Protein AF-A0A0G4NPV0-F1 (afdb_monomer_lite)

Radius of gyration: 24.2 Å; chains: 1; bounding box: 54×35×55 Å

Secondary structure (DSSP, 8-state):
-HHHHHHHHHHHHHHHHHHTT--GGGGGPPPPPPPPPEEEEEEEEEE-GGGGGS-HHHHHHHHHHHHHHHHHHHH-SEEEEEEEE---HHHHHHHHTTSTT-

Structure (mmCIF, N/CA/C/O backbone):
data_AF-A0A0G4NPV0-F1
#
_entry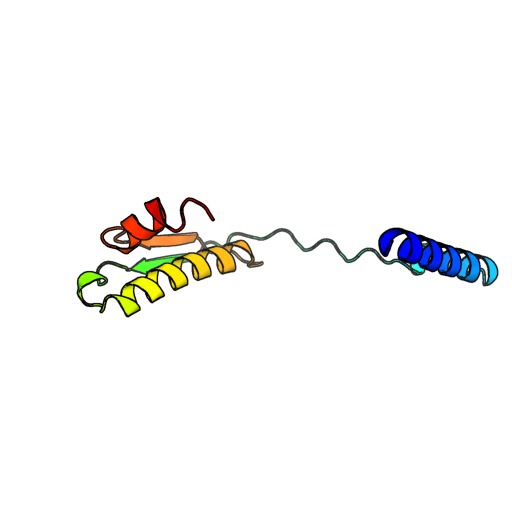.id   AF-A0A0G4NPV0-F1
#
loop_
_atom_site.group_PDB
_atom_site.id
_atom_site.type_symbol
_atom_site.label_atom_id
_atom_site.label_alt_id
_atom_site.label_comp_id
_atom_site.label_asym_id
_atom_site.label_entity_id
_atom_site.label_seq_id
_atom_site.pdbx_PDB_ins_code
_atom_site.Cartn_x
_atom_site.Cartn_y
_atom_site.Cartn_z
_atom_site.occupancy
_atom_site.B_iso_or_equiv
_atom_site.auth_seq_id
_atom_site.auth_comp_id
_atom_site.auth_asym_id
_atom_site.auth_atom_id
_atom_site.pdbx_PDB_model_num
ATOM 1 N N . ASP A 1 1 ? 28.296 22.957 -10.451 1.00 74.94 1 ASP A N 1
ATOM 2 C CA . ASP A 1 1 ? 27.093 22.141 -10.727 1.00 74.94 1 ASP A CA 1
ATOM 3 C C . ASP A 1 1 ? 27.386 20.688 -11.066 1.00 74.94 1 ASP A C 1
ATOM 5 O O . ASP A 1 1 ? 28.130 20.400 -11.995 1.00 74.94 1 ASP A O 1
ATOM 9 N N . ARG A 1 2 ? 26.750 19.743 -10.360 1.00 80.38 2 ARG A N 1
ATOM 10 C CA . ARG A 1 2 ? 26.884 18.290 -10.613 1.00 80.38 2 ARG A CA 1
ATOM 11 C C . ARG A 1 2 ? 26.410 17.879 -12.014 1.00 80.38 2 ARG A C 1
ATOM 13 O O . ARG A 1 2 ? 26.916 16.909 -12.572 1.00 80.38 2 ARG A O 1
ATOM 20 N N . ALA A 1 3 ? 25.430 18.597 -12.558 1.00 83.19 3 ALA A N 1
ATOM 21 C CA . ALA A 1 3 ? 24.852 18.325 -13.870 1.00 83.19 3 ALA A CA 1
ATOM 22 C C . ALA A 1 3 ? 25.801 18.678 -15.026 1.00 83.19 3 ALA A C 1
ATOM 24 O O . ALA A 1 3 ? 25.816 17.964 -16.024 1.00 83.19 3 ALA A O 1
ATOM 25 N N . VAL A 1 4 ? 26.598 19.740 -14.876 1.00 85.81 4 VAL A N 1
ATOM 26 C CA . VAL A 1 4 ? 27.571 20.186 -15.886 1.00 85.81 4 VAL A CA 1
ATOM 27 C C . VAL A 1 4 ? 28.704 19.166 -16.004 1.00 85.81 4 VAL A C 1
ATOM 29 O O . VAL A 1 4 ? 28.893 18.600 -17.075 1.00 85.81 4 VAL A O 1
ATOM 32 N N . ARG A 1 5 ? 29.309 18.786 -14.872 1.00 84.69 5 ARG A N 1
ATOM 33 C CA . ARG A 1 5 ? 30.369 17.765 -14.811 1.00 84.69 5 ARG A CA 1
ATOM 34 C C . ARG A 1 5 ? 29.948 16.425 -15.430 1.00 84.69 5 ARG A C 1
ATOM 36 O O . ARG A 1 5 ? 30.653 15.865 -16.254 1.00 84.69 5 ARG A O 1
ATOM 43 N N . LYS A 1 6 ? 28.725 15.956 -15.142 1.00 84.25 6 LYS A N 1
ATOM 44 C CA . LYS A 1 6 ? 28.178 14.731 -15.761 1.00 84.25 6 LYS A CA 1
ATOM 45 C C . LYS A 1 6 ? 28.042 14.809 -17.288 1.00 84.25 6 LYS A C 1
ATOM 47 O O . LYS A 1 6 ? 28.060 13.770 -17.944 1.00 84.25 6 LYS A O 1
ATOM 52 N N . ARG A 1 7 ? 27.808 15.997 -17.855 1.00 84.69 7 ARG A N 1
ATOM 53 C CA . ARG A 1 7 ? 27.712 16.182 -19.313 1.00 84.69 7 ARG A CA 1
ATOM 54 C C . ARG A 1 7 ? 29.095 16.171 -19.951 1.00 84.69 7 ARG A C 1
ATOM 56 O O . ARG A 1 7 ? 29.247 15.539 -20.991 1.00 84.69 7 ARG A O 1
ATOM 63 N N . GLU A 1 8 ? 30.066 16.809 -19.308 1.00 88.31 8 GLU A N 1
ATOM 64 C CA . GLU A 1 8 ? 31.469 16.841 -19.738 1.00 88.31 8 GLU A CA 1
ATOM 65 C C . GLU A 1 8 ? 32.071 15.429 -19.746 1.00 88.31 8 GLU A C 1
ATOM 67 O O . GLU A 1 8 ? 32.565 14.985 -20.781 1.00 88.31 8 GLU A O 1
ATOM 72 N N . ASP A 1 9 ? 31.894 14.663 -18.663 1.00 85.69 9 ASP A N 1
ATOM 73 C CA . ASP A 1 9 ? 32.347 13.266 -18.569 1.00 85.69 9 ASP A CA 1
ATOM 74 C C . ASP A 1 9 ? 31.738 12.396 -19.684 1.00 85.69 9 ASP A C 1
ATOM 76 O O . ASP A 1 9 ? 32.407 11.581 -20.322 1.00 85.69 9 ASP A O 1
ATOM 80 N N . LYS A 1 10 ? 30.442 12.596 -19.966 1.00 83.94 10 LYS A N 1
ATOM 81 C CA . LYS A 1 10 ? 29.735 11.873 -21.029 1.00 83.94 10 LYS A CA 1
ATOM 82 C C . LYS A 1 10 ? 30.268 12.235 -22.417 1.00 83.94 10 LYS A C 1
ATOM 84 O O . LYS A 1 10 ? 30.362 11.361 -23.276 1.00 83.94 10 LYS A O 1
ATOM 89 N N . GLN A 1 11 ? 30.593 13.505 -22.650 1.00 85.62 11 GLN A N 1
ATOM 90 C CA . GLN A 1 11 ? 31.172 13.965 -23.913 1.00 85.62 11 GLN A CA 1
ATOM 91 C C . GLN A 1 11 ? 32.587 13.419 -24.119 1.00 85.62 11 GLN A C 1
ATOM 93 O O . GLN A 1 11 ? 32.891 12.983 -25.229 1.00 85.62 11 GLN A O 1
ATOM 98 N N . ALA A 1 12 ? 33.406 13.364 -23.065 1.00 87.50 12 ALA A N 1
ATOM 99 C CA . ALA A 1 12 ? 34.741 12.773 -23.113 1.00 87.50 12 ALA A CA 1
ATOM 100 C C . ALA A 1 12 ? 34.692 11.285 -23.507 1.00 87.50 12 ALA A C 1
ATOM 102 O O . ALA A 1 12 ? 35.381 10.872 -24.437 1.00 87.50 12 ALA A O 1
ATOM 103 N N . LEU A 1 13 ? 33.791 10.508 -22.893 1.00 85.38 13 LEU A N 1
ATOM 104 C CA . LEU A 1 13 ? 33.572 9.095 -23.232 1.00 85.38 13 LEU A CA 1
ATOM 105 C C . LEU A 1 13 ? 33.128 8.897 -24.691 1.00 85.38 13 LEU A C 1
ATOM 107 O O . LEU A 1 13 ? 33.600 7.989 -25.373 1.00 85.38 13 LEU A O 1
ATOM 111 N N . ILE A 1 14 ? 32.237 9.759 -25.196 1.00 86.00 14 ILE A N 1
ATOM 112 C CA . ILE A 1 14 ? 31.793 9.718 -26.600 1.00 86.00 14 ILE A CA 1
ATOM 113 C C . ILE A 1 14 ? 32.955 10.031 -27.550 1.00 86.00 14 ILE A C 1
ATOM 115 O O . ILE A 1 14 ? 33.072 9.392 -28.596 1.00 86.00 14 ILE A O 1
ATOM 119 N N . ALA A 1 15 ? 33.796 11.012 -27.215 1.00 85.44 15 ALA A N 1
ATOM 120 C CA . ALA A 1 15 ? 34.951 11.388 -28.025 1.00 85.44 15 ALA A CA 1
ATOM 121 C C . ALA A 1 15 ? 36.001 10.265 -28.072 1.00 85.44 15 ALA A C 1
ATOM 123 O O . ALA A 1 15 ? 36.500 9.942 -29.149 1.00 85.44 15 ALA A O 1
ATOM 124 N N . GLU A 1 16 ? 36.269 9.619 -26.936 1.00 86.06 16 GLU A N 1
ATOM 125 C CA . GLU A 1 16 ? 37.178 8.474 -26.844 1.00 86.06 16 GLU A CA 1
ATOM 126 C C . GLU A 1 16 ? 36.672 7.268 -27.651 1.00 86.06 16 GLU A C 1
ATOM 128 O O . GLU A 1 16 ? 37.438 6.652 -28.393 1.00 86.06 16 GLU A O 1
ATOM 133 N N . ALA A 1 17 ? 35.374 6.954 -27.575 1.00 84.00 17 ALA A N 1
ATOM 134 C CA . ALA A 1 17 ? 34.782 5.872 -28.362 1.00 84.00 17 ALA A CA 1
ATOM 135 C C . ALA A 1 17 ? 34.858 6.138 -29.871 1.00 84.00 17 ALA A C 1
ATOM 137 O O . ALA A 1 17 ? 35.242 5.246 -30.628 1.00 84.00 17 ALA A O 1
ATOM 138 N N . LYS A 1 18 ? 34.590 7.382 -30.302 1.00 83.75 18 LYS A N 1
ATOM 139 C CA . LYS A 1 18 ? 34.764 7.795 -31.703 1.00 83.75 18 LYS A CA 1
ATOM 140 C C . LYS A 1 18 ? 36.215 7.650 -32.162 1.00 83.75 18 LYS A C 1
ATOM 142 O O . LYS A 1 18 ? 36.443 7.158 -33.262 1.00 83.75 18 LYS A O 1
ATOM 147 N N . ALA A 1 19 ? 37.184 8.034 -31.327 1.00 86.31 19 ALA A N 1
ATOM 148 C CA . ALA A 1 19 ? 38.609 7.900 -31.639 1.00 86.31 19 ALA A CA 1
ATOM 149 C C . ALA A 1 19 ? 39.054 6.431 -31.772 1.00 86.31 19 ALA A C 1
ATOM 151 O O . ALA A 1 19 ? 39.905 6.121 -32.600 1.00 86.31 19 ALA A O 1
ATOM 152 N N . LYS A 1 20 ? 38.445 5.518 -31.004 1.00 87.44 20 LYS A N 1
ATOM 153 C CA . LYS A 1 20 ? 38.683 4.066 -31.086 1.00 87.44 20 LYS A CA 1
ATOM 154 C C . LYS A 1 20 ? 37.875 3.365 -32.190 1.00 87.44 20 LYS A C 1
ATOM 156 O O . LYS A 1 20 ? 37.951 2.145 -32.300 1.00 87.44 20 LYS A O 1
ATOM 161 N N . GLY A 1 21 ? 37.089 4.100 -32.984 1.00 82.00 21 GLY A N 1
ATOM 162 C CA . GLY A 1 21 ? 36.228 3.530 -34.029 1.00 82.00 21 GLY A CA 1
ATOM 163 C C . GLY A 1 21 ? 35.053 2.701 -33.496 1.00 82.00 21 GLY A C 1
ATOM 164 O O . GLY A 1 21 ? 34.450 1.938 -34.246 1.00 82.00 21 GLY A O 1
ATOM 165 N N . VAL A 1 22 ? 34.727 2.834 -32.208 1.00 81.62 22 VAL A N 1
ATOM 166 C CA . VAL A 1 22 ? 33.608 2.142 -31.558 1.00 81.62 22 VAL A CA 1
ATOM 167 C C . VAL A 1 22 ? 32.354 3.001 -31.694 1.00 81.62 22 VAL A C 1
ATOM 169 O O . VAL A 1 22 ? 32.387 4.200 -31.417 1.00 81.62 22 VAL A O 1
ATOM 172 N N . ASP A 1 23 ? 31.233 2.395 -3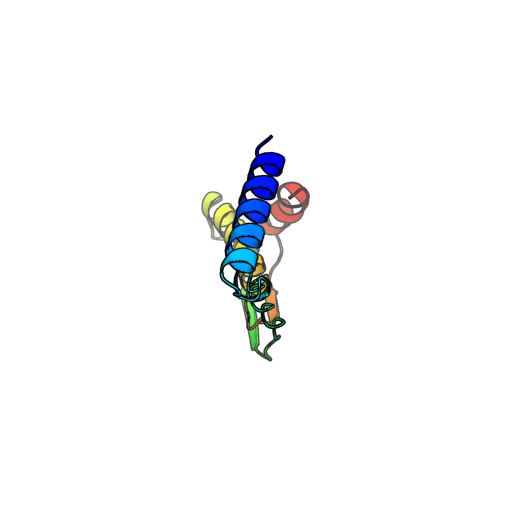2.093 1.00 79.44 23 ASP A N 1
ATOM 173 C CA . ASP A 1 23 ? 29.951 3.097 -32.196 1.00 79.44 23 ASP A CA 1
ATOM 174 C C . ASP A 1 23 ? 29.526 3.651 -30.816 1.00 79.44 23 ASP A C 1
ATOM 176 O O . ASP A 1 23 ? 29.277 2.866 -29.892 1.00 79.44 23 ASP A O 1
ATOM 180 N N . PRO A 1 24 ? 29.387 4.983 -30.649 1.00 77.94 24 PRO A N 1
ATOM 181 C CA . PRO A 1 24 ? 28.977 5.602 -29.390 1.00 77.94 24 PRO A CA 1
ATOM 182 C C . PRO A 1 24 ? 27.601 5.167 -28.877 1.00 77.94 24 PRO A C 1
ATOM 184 O O . PRO A 1 24 ? 27.303 5.367 -27.697 1.00 77.94 24 PRO A O 1
ATOM 187 N N . SER A 1 25 ? 26.754 4.583 -29.731 1.00 75.06 25 SER A N 1
ATOM 188 C CA . SER A 1 25 ? 25.463 4.017 -29.328 1.00 75.06 25 SER A CA 1
ATOM 189 C C . SER A 1 25 ? 25.616 2.868 -28.317 1.00 75.06 25 SER A C 1
ATOM 191 O O . SER A 1 25 ? 24.762 2.687 -27.447 1.00 75.06 25 SER A O 1
ATOM 193 N N . THR A 1 26 ? 26.747 2.154 -28.361 1.00 76.75 26 THR A N 1
ATOM 194 C CA . THR A 1 26 ? 27.062 1.029 -27.467 1.00 76.75 26 THR A CA 1
ATOM 195 C C . THR A 1 26 ? 27.433 1.463 -26.047 1.00 76.75 26 THR A C 1
ATOM 197 O O . THR A 1 26 ? 27.245 0.694 -25.106 1.00 76.75 26 THR A O 1
ATOM 200 N N . LEU A 1 27 ? 27.890 2.707 -25.861 1.00 77.12 27 LEU A N 1
ATOM 201 C CA . LEU A 1 27 ? 28.319 3.238 -24.559 1.00 77.12 27 LEU A CA 1
ATOM 202 C C . LEU A 1 27 ? 27.152 3.505 -23.605 1.00 77.12 27 LEU A C 1
ATOM 204 O O . LEU A 1 27 ? 27.316 3.503 -22.387 1.00 77.12 27 LEU A O 1
ATOM 208 N N . PHE A 1 28 ? 25.976 3.794 -24.161 1.00 77.75 28 PHE A N 1
ATOM 209 C CA . PHE A 1 28 ? 24.795 4.182 -23.398 1.00 77.75 28 PHE A CA 1
ATOM 210 C C . PHE A 1 28 ? 23.602 3.361 -23.859 1.00 77.75 28 PHE A C 1
ATOM 212 O O . PHE A 1 28 ? 22.652 3.888 -24.442 1.00 77.75 28 PHE A O 1
ATOM 219 N N . GLN A 1 29 ? 23.642 2.061 -23.572 1.00 76.69 29 GLN A N 1
ATOM 220 C CA . GLN A 1 29 ? 22.459 1.227 -23.714 1.00 76.69 29 GLN A CA 1
ATOM 221 C C . GLN A 1 29 ? 21.354 1.808 -22.831 1.00 76.69 29 GLN A C 1
ATOM 223 O O . GLN A 1 29 ? 21.494 1.923 -21.610 1.00 76.69 29 GLN A O 1
ATOM 228 N N . LYS A 1 30 ? 20.255 2.242 -23.459 1.00 78.00 30 LYS A N 1
ATOM 229 C CA . LYS A 1 30 ? 19.068 2.623 -22.697 1.00 78.00 30 LYS A CA 1
ATOM 230 C C . LYS A 1 30 ? 18.601 1.377 -21.948 1.00 78.00 30 LYS A C 1
ATOM 232 O O . LYS A 1 30 ? 18.488 0.327 -22.582 1.00 78.00 30 LYS A O 1
ATOM 237 N N . PRO A 1 31 ? 18.309 1.479 -20.641 1.00 80.12 31 PRO A N 1
ATOM 238 C CA . PRO A 1 31 ? 17.692 0.368 -19.941 1.00 80.12 31 PRO A CA 1
ATOM 239 C C . PRO A 1 31 ? 16.422 -0.034 -20.690 1.00 80.12 31 PRO A C 1
ATOM 241 O O . PRO A 1 31 ? 15.692 0.829 -21.199 1.00 80.12 31 PRO A O 1
ATOM 244 N N . ALA A 1 32 ? 16.189 -1.343 -20.786 1.00 82.56 32 ALA A N 1
ATOM 245 C CA . ALA A 1 32 ? 14.965 -1.867 -21.366 1.00 82.56 32 ALA A CA 1
ATOM 246 C C . ALA A 1 32 ? 13.765 -1.198 -20.685 1.00 82.56 32 ALA A C 1
ATOM 248 O O . ALA A 1 32 ? 13.764 -0.984 -19.467 1.00 82.56 32 ALA A O 1
ATOM 249 N N . LYS A 1 33 ? 12.752 -0.827 -21.476 1.00 82.88 33 LYS A N 1
ATOM 250 C CA . LYS A 1 33 ? 11.514 -0.308 -20.896 1.00 82.88 33 LYS A CA 1
ATOM 251 C C . LYS A 1 33 ? 10.927 -1.408 -20.004 1.00 82.88 33 LYS A C 1
ATOM 253 O O . LYS A 1 33 ? 10.818 -2.537 -20.480 1.00 82.88 33 LYS A O 1
ATOM 258 N N . PRO A 1 34 ? 10.561 -1.107 -18.748 1.00 82.12 34 PRO A N 1
ATOM 259 C CA . PRO A 1 34 ? 9.894 -2.086 -17.910 1.00 82.12 34 PRO A CA 1
ATOM 260 C C . PRO A 1 34 ? 8.599 -2.524 -18.589 1.00 82.12 34 PRO A C 1
ATOM 262 O O . PRO A 1 34 ? 7.883 -1.710 -19.178 1.00 82.12 34 PRO A O 1
ATOM 265 N N . GLU A 1 35 ? 8.322 -3.821 -18.533 1.00 87.19 35 GLU A N 1
ATOM 266 C CA . GLU A 1 35 ? 7.112 -4.364 -19.126 1.00 87.19 35 GLU A CA 1
ATOM 267 C C . GLU A 1 35 ? 5.853 -3.797 -18.424 1.00 87.19 35 GLU A C 1
ATOM 269 O O . GLU A 1 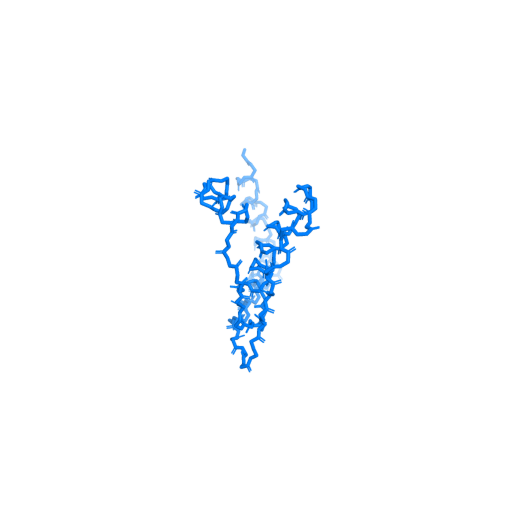35 ? 5.849 -3.622 -17.198 1.00 87.19 35 GLU A O 1
ATOM 274 N N . PRO A 1 36 ? 4.752 -3.543 -19.159 1.00 90.75 36 PRO A N 1
ATOM 275 C CA . PRO A 1 36 ? 3.559 -2.880 -18.622 1.00 90.75 36 PRO A CA 1
ATOM 276 C C . PRO A 1 36 ? 2.762 -3.790 -17.685 1.00 90.75 36 PRO A C 1
ATOM 278 O O . PRO A 1 36 ? 2.359 -4.869 -18.111 1.00 90.75 36 PRO A O 1
ATOM 281 N N . ALA A 1 37 ? 2.533 -3.381 -16.434 1.00 94.75 37 ALA A N 1
ATOM 282 C CA . ALA A 1 37 ? 1.855 -4.201 -15.422 1.00 94.75 37 ALA A CA 1
ATOM 283 C C . ALA A 1 37 ? 0.551 -4.854 -15.931 1.00 94.75 37 ALA A C 1
ATOM 285 O O . ALA A 1 37 ? -0.226 -4.233 -16.656 1.00 94.75 37 ALA A O 1
ATOM 286 N N . VAL A 1 38 ? 0.317 -6.105 -15.531 1.00 97.50 38 VAL A N 1
ATOM 287 C CA . VAL A 1 38 ? -0.826 -6.926 -15.954 1.00 97.50 38 VAL A CA 1
ATOM 288 C C . VAL A 1 38 ? -1.736 -7.167 -14.760 1.00 97.50 38 VAL A C 1
ATOM 290 O O . VAL A 1 38 ? -1.275 -7.632 -13.721 1.00 97.50 38 VAL A O 1
ATOM 293 N N . ARG A 1 39 ? -3.035 -6.886 -14.893 1.00 97.31 39 ARG A N 1
ATOM 294 C CA . ARG A 1 39 ? -4.016 -7.242 -13.861 1.00 97.31 39 ARG A CA 1
ATOM 295 C C . ARG A 1 39 ? -4.460 -8.691 -14.043 1.00 97.31 39 ARG A C 1
ATOM 297 O O . ARG A 1 39 ? -4.896 -9.063 -15.129 1.00 97.31 39 ARG A O 1
ATOM 304 N N . VAL A 1 40 ? -4.327 -9.495 -12.994 1.00 97.69 40 VAL A N 1
ATOM 305 C CA . VAL A 1 40 ? -4.702 -10.915 -12.989 1.00 97.69 40 VAL A CA 1
ATOM 306 C C . VAL A 1 40 ? -6.118 -11.097 -12.428 1.00 97.69 40 VAL A C 1
ATOM 308 O O . VAL A 1 40 ? -6.539 -10.283 -11.603 1.00 97.69 40 VAL A O 1
ATOM 311 N N . PRO A 1 41 ? -6.858 -12.154 -12.820 1.00 97.69 41 PRO A N 1
ATOM 312 C CA . PRO A 1 41 ? -8.224 -12.412 -12.353 1.00 97.69 41 PRO A CA 1
ATOM 313 C C . PRO A 1 41 ? -8.240 -13.012 -10.935 1.00 97.69 41 PRO A C 1
ATOM 315 O O . PRO A 1 41 ? -8.842 -14.050 -10.683 1.00 97.69 41 PRO A O 1
ATOM 318 N N . VAL A 1 42 ? -7.530 -12.371 -10.007 1.00 97.75 42 VAL A N 1
ATOM 319 C CA . VAL A 1 42 ? -7.446 -12.746 -8.594 1.00 97.75 42 VAL A CA 1
ATOM 320 C C . VAL A 1 42 ? -7.865 -11.543 -7.764 1.00 97.75 42 VAL A C 1
ATOM 322 O O . VAL A 1 42 ? -7.323 -10.447 -7.940 1.00 97.75 42 VAL A O 1
ATOM 325 N N . ALA A 1 43 ? -8.819 -11.755 -6.861 1.00 97.88 43 ALA A N 1
ATOM 326 C CA . ALA A 1 43 ? -9.250 -10.758 -5.894 1.00 97.88 43 ALA A CA 1
ATOM 327 C C . ALA A 1 43 ? -8.678 -11.079 -4.511 1.00 97.88 43 ALA A C 1
ATOM 329 O O . ALA A 1 43 ? -8.774 -12.211 -4.042 1.00 97.88 43 ALA A O 1
ATOM 330 N N . LEU A 1 44 ? -8.093 -10.070 -3.872 1.00 97.44 44 LEU A N 1
ATOM 331 C CA . LEU A 1 44 ? -7.650 -10.116 -2.485 1.00 97.44 44 LEU A CA 1
ATOM 332 C C . LEU A 1 44 ? -8.543 -9.171 -1.686 1.00 97.44 44 LEU A C 1
ATOM 334 O O . LEU A 1 44 ? -8.602 -7.979 -1.988 1.00 97.44 44 LEU A O 1
ATOM 338 N N . VAL A 1 45 ? -9.241 -9.703 -0.687 1.00 96.44 45 VAL A N 1
ATOM 339 C CA . VAL A 1 45 ? -10.097 -8.920 0.210 1.00 96.44 45 VAL A CA 1
ATOM 340 C C . VAL A 1 45 ? -9.460 -8.927 1.590 1.00 96.44 45 VAL A C 1
ATOM 342 O O . VAL A 1 45 ? -9.212 -9.993 2.148 1.00 96.44 45 VAL A O 1
ATOM 345 N N . VAL A 1 46 ? -9.173 -7.741 2.117 1.00 94.44 46 VAL A N 1
ATOM 346 C CA . VAL A 1 46 ? -8.699 -7.567 3.491 1.00 94.44 46 VAL A CA 1
ATOM 347 C C . VAL A 1 46 ? -9.900 -7.221 4.353 1.00 94.44 46 VAL A C 1
ATOM 349 O O . VAL A 1 46 ? -10.511 -6.170 4.156 1.00 94.44 46 VAL A O 1
ATOM 352 N N . ASP A 1 47 ? -10.233 -8.113 5.284 1.00 94.19 47 ASP A N 1
ATOM 353 C CA . ASP A 1 47 ? -11.332 -7.900 6.216 1.00 94.19 47 ASP A CA 1
ATOM 354 C C . ASP A 1 47 ? -10.895 -7.096 7.437 1.00 94.19 47 ASP A C 1
ATOM 356 O O . ASP A 1 47 ? -10.071 -7.546 8.235 1.00 94.19 47 ASP A O 1
ATOM 360 N N . CYS A 1 48 ? -11.435 -5.883 7.558 1.00 92.56 48 CYS A N 1
ATOM 361 C CA . CYS A 1 48 ? -11.118 -4.957 8.637 1.00 92.56 48 CYS A CA 1
ATOM 362 C C . CYS A 1 48 ? -12.244 -4.822 9.671 1.00 92.56 48 CYS A C 1
ATOM 364 O O . CYS A 1 48 ? -12.208 -3.893 10.475 1.00 92.56 48 CYS A O 1
ATOM 366 N N . ASP A 1 49 ? -13.224 -5.736 9.711 1.00 93.31 49 ASP A N 1
ATOM 367 C CA . ASP A 1 49 ? -14.325 -5.635 10.686 1.00 93.31 49 ASP A CA 1
ATOM 368 C C . ASP A 1 49 ? -13.863 -5.805 12.146 1.00 93.31 49 ASP A C 1
ATOM 370 O O . ASP A 1 49 ? -14.525 -5.349 13.073 1.00 93.31 49 ASP A O 1
ATOM 374 N N . PHE A 1 50 ? -12.673 -6.377 12.346 1.00 90.69 50 PHE A N 1
ATOM 375 C CA . PHE A 1 50 ? -12.071 -6.661 13.651 1.00 90.69 50 PHE A CA 1
ATOM 376 C C . PHE A 1 50 ? -11.288 -5.490 14.263 1.00 90.69 50 PHE A C 1
ATOM 378 O O . PHE A 1 50 ? -10.631 -5.661 15.290 1.00 90.69 50 PHE A O 1
ATOM 385 N N . GLU A 1 51 ? -11.320 -4.305 13.647 1.00 88.94 51 GLU A N 1
ATOM 386 C CA . GLU A 1 51 ? -10.582 -3.125 14.115 1.00 88.94 51 GLU A CA 1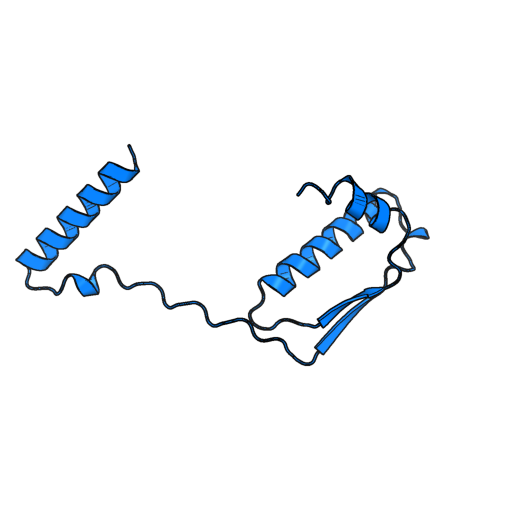
ATOM 387 C C . GLU A 1 51 ? -10.911 -2.768 15.576 1.00 88.94 51 GLU A C 1
ATOM 389 O O . GLU A 1 51 ? -10.031 -2.364 16.339 1.00 88.94 51 GLU A O 1
ATOM 394 N N . GLU A 1 52 ? -12.163 -2.951 16.000 1.00 90.56 52 GLU A N 1
ATOM 395 C CA . GLU A 1 52 ? -12.604 -2.614 17.356 1.00 90.56 52 GLU A CA 1
ATOM 396 C C . GLU A 1 52 ? -11.907 -3.434 18.451 1.00 90.56 52 GLU A C 1
ATOM 398 O O . GLU A 1 52 ? -11.702 -2.927 19.554 1.00 90.56 52 GLU A O 1
ATOM 403 N N . TYR A 1 53 ? -11.458 -4.649 18.127 1.00 93.62 53 TYR A N 1
ATOM 404 C CA . TYR A 1 53 ? -10.744 -5.532 19.053 1.00 93.62 53 TYR A CA 1
ATOM 405 C C . TYR A 1 53 ? -9.250 -5.214 19.168 1.00 93.62 53 TYR A C 1
ATOM 407 O O . TYR A 1 53 ? -8.570 -5.776 20.023 1.00 93.62 53 TYR A O 1
ATOM 415 N N . MET A 1 54 ? -8.734 -4.327 18.317 1.00 93.88 54 MET A N 1
ATOM 416 C CA . MET A 1 54 ? -7.329 -3.932 18.307 1.00 93.88 54 MET A CA 1
ATOM 417 C C . MET A 1 54 ? -7.069 -2.760 19.255 1.00 93.88 54 MET A C 1
ATOM 419 O O . MET A 1 54 ? -7.902 -1.856 19.397 1.00 93.88 54 MET A O 1
ATOM 423 N N . LEU A 1 55 ? -5.873 -2.735 19.841 1.00 95.38 55 LEU A N 1
ATOM 424 C CA . LEU A 1 55 ? -5.335 -1.571 20.539 1.00 95.38 55 LEU A CA 1
ATOM 425 C C . LEU A 1 55 ? -5.130 -0.407 19.561 1.00 95.38 55 LEU A C 1
ATOM 427 O O . LEU A 1 55 ? -4.965 -0.594 18.356 1.00 95.38 55 LEU A O 1
ATOM 431 N N . GLU A 1 56 ? -5.068 0.818 20.079 1.00 91.25 56 GLU A N 1
ATOM 432 C CA . GLU A 1 56 ? -4.877 2.012 19.250 1.00 91.25 56 GLU A CA 1
ATOM 433 C C . GLU A 1 56 ? -3.640 1.898 18.340 1.00 91.25 56 GLU A C 1
ATOM 435 O O . GLU A 1 56 ? -3.748 2.083 17.129 1.00 91.25 56 GLU A O 1
ATOM 440 N N . SER A 1 57 ? -2.489 1.495 18.889 1.00 93.31 57 SER A N 1
ATOM 441 C CA . SER A 1 57 ? -1.232 1.297 18.147 1.00 93.31 57 SER A CA 1
ATOM 442 C C . SER A 1 57 ? -1.325 0.232 17.045 1.00 93.31 57 SER A C 1
ATOM 444 O O . SER A 1 57 ? -0.674 0.342 16.000 1.00 93.31 57 SER A O 1
ATOM 446 N N . GLU A 1 58 ? -2.152 -0.788 17.246 1.00 94.50 58 GLU A N 1
ATOM 447 C CA . GLU A 1 58 ? -2.407 -1.838 16.264 1.00 94.50 58 GLU A CA 1
ATOM 448 C C . GLU A 1 58 ? -3.289 -1.309 15.126 1.00 94.50 58 GLU A C 1
ATOM 450 O O . GLU A 1 58 ? -2.983 -1.564 13.964 1.00 94.50 58 GLU A O 1
ATOM 455 N N . ARG A 1 59 ? -4.289 -0.465 15.416 1.00 90.69 59 ARG A N 1
ATOM 456 C CA . ARG A 1 59 ? -5.108 0.221 14.391 1.00 90.69 59 ARG A CA 1
ATOM 457 C C . ARG A 1 59 ? -4.285 1.194 13.539 1.00 90.69 59 ARG A C 1
ATOM 459 O O . ARG A 1 59 ? -4.450 1.263 12.314 1.00 90.69 59 ARG A O 1
ATOM 466 N N . ILE A 1 60 ? -3.333 1.901 14.161 1.00 89.19 60 ILE A N 1
ATOM 467 C CA . ILE A 1 60 ? -2.322 2.709 13.454 1.00 89.19 60 ILE A CA 1
ATOM 468 C C . ILE A 1 60 ? -1.529 1.839 12.470 1.00 89.19 60 ILE A C 1
ATOM 470 O O . ILE A 1 60 ? -1.332 2.200 11.301 1.00 89.19 60 ILE A O 1
ATOM 474 N N . SER A 1 61 ? -1.073 0.686 12.957 1.00 92.75 61 SER A N 1
ATOM 475 C CA . SER A 1 61 ? -0.289 -0.265 12.177 1.00 92.75 61 SER A CA 1
ATOM 476 C C . SER A 1 61 ? -1.106 -0.840 11.022 1.00 92.75 61 SER A C 1
ATOM 478 O O . SER A 1 61 ? -0.618 -0.850 9.893 1.00 92.75 61 SER A O 1
ATOM 480 N N . LEU A 1 62 ? -2.361 -1.221 11.266 1.00 92.94 62 LEU A N 1
ATOM 481 C CA . LEU A 1 62 ? -3.288 -1.731 10.259 1.00 92.94 62 LEU A CA 1
ATOM 482 C C . LEU A 1 62 ? -3.474 -0.731 9.111 1.00 92.94 62 LEU A C 1
ATOM 484 O O . LEU A 1 62 ? -3.306 -1.088 7.948 1.00 92.94 62 LEU A O 1
ATOM 488 N N . SER A 1 63 ? -3.727 0.542 9.426 1.00 89.38 63 SER A N 1
ATOM 489 C CA . SER A 1 63 ? -3.878 1.593 8.406 1.00 89.38 63 SER A CA 1
ATOM 490 C C . SER A 1 63 ? -2.624 1.724 7.531 1.00 89.38 63 SER A C 1
ATOM 492 O O . SER A 1 63 ? -2.702 1.843 6.309 1.00 89.38 63 SER A O 1
ATOM 494 N N . SER A 1 64 ? -1.445 1.644 8.155 1.00 90.38 64 SER A N 1
ATOM 495 C CA . SER A 1 64 ? -0.156 1.713 7.456 1.00 90.38 64 SER A CA 1
ATOM 496 C C . SER A 1 64 ? 0.076 0.488 6.565 1.00 90.38 64 SER A C 1
ATOM 498 O O . SER A 1 64 ? 0.595 0.609 5.453 1.00 90.38 64 SER A O 1
ATOM 500 N N . GLN A 1 65 ? -0.333 -0.694 7.030 1.00 93.06 65 GLN A N 1
ATOM 501 C CA . GLN A 1 65 ? -0.276 -1.937 6.263 1.00 93.06 65 GLN A CA 1
ATOM 502 C C . GLN A 1 65 ? -1.205 -1.887 5.045 1.00 93.06 65 GLN A C 1
ATOM 504 O O . GLN A 1 65 ? -0.765 -2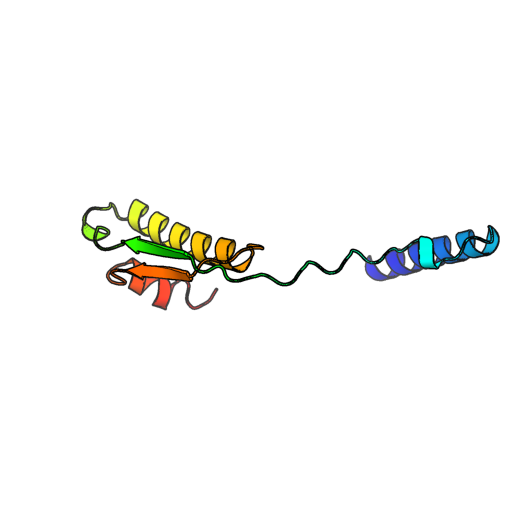.246 3.958 1.00 93.06 65 GLN A O 1
ATOM 509 N N . VAL A 1 66 ? -2.427 -1.358 5.173 1.00 92.12 66 VAL A N 1
ATOM 510 C CA . VAL A 1 66 ? -3.364 -1.180 4.046 1.00 92.12 66 VAL A CA 1
ATOM 511 C C . VAL A 1 66 ? -2.764 -0.283 2.955 1.00 92.12 66 VAL A C 1
ATOM 513 O O . VAL A 1 66 ? -2.730 -0.669 1.782 1.00 92.12 66 VAL A O 1
ATOM 516 N N . THR A 1 67 ? -2.203 0.873 3.325 1.00 91.56 67 THR A N 1
ATOM 517 C CA . THR A 1 67 ? -1.509 1.767 2.377 1.00 91.56 67 THR A CA 1
ATOM 518 C C . THR A 1 67 ? -0.318 1.079 1.707 1.00 91.56 67 THR A C 1
ATOM 520 O O . THR A 1 67 ? -0.059 1.273 0.510 1.00 91.56 67 THR A O 1
ATOM 523 N N . ARG A 1 68 ? 0.404 0.234 2.453 1.00 94.50 68 ARG A N 1
ATOM 524 C CA . ARG A 1 68 ? 1.516 -0.555 1.918 1.00 94.50 68 ARG A CA 1
ATOM 525 C C . ARG A 1 68 ? 1.037 -1.610 0.923 1.00 94.50 68 ARG A C 1
ATOM 527 O O . ARG A 1 68 ? 1.586 -1.665 -0.172 1.00 94.50 68 ARG A O 1
ATOM 534 N N . CYS A 1 69 ? -0.015 -2.365 1.241 1.00 95.69 69 CYS A N 1
ATOM 535 C CA . CYS A 1 69 ? -0.635 -3.332 0.331 1.00 95.69 69 CYS A CA 1
ATOM 536 C C . CYS A 1 69 ? -1.051 -2.671 -0.990 1.00 95.69 69 CYS A C 1
ATOM 538 O O . CYS A 1 69 ? -0.762 -3.200 -2.063 1.00 95.69 69 CYS A O 1
ATOM 540 N N . TYR A 1 70 ? -1.666 -1.485 -0.930 1.00 93.88 70 TYR A N 1
ATOM 541 C CA . TYR A 1 70 ? -1.998 -0.707 -2.125 1.00 93.88 70 TYR A CA 1
ATOM 542 C C . TYR A 1 70 ? -0.749 -0.330 -2.936 1.00 93.88 70 TYR A C 1
ATOM 544 O O . TYR A 1 70 ? -0.702 -0.546 -4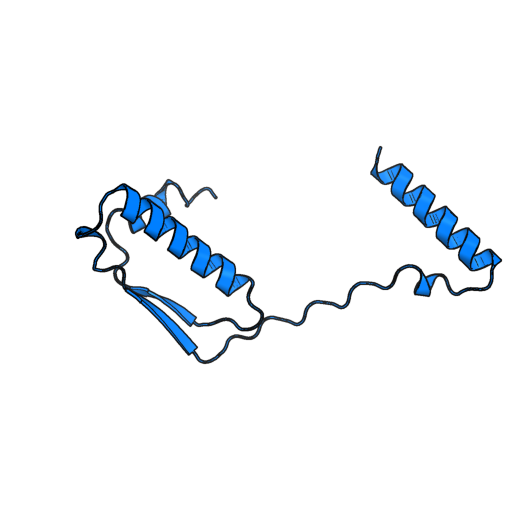.150 1.00 93.88 70 TYR A O 1
ATOM 552 N N . SER A 1 71 ? 0.275 0.211 -2.271 1.00 95.31 71 SER A N 1
ATOM 553 C CA . SER A 1 71 ? 1.518 0.651 -2.917 1.00 95.31 71 SER A CA 1
ATOM 554 C C . SER A 1 71 ? 2.266 -0.506 -3.579 1.00 95.31 71 SER A C 1
ATOM 556 O O . SER A 1 71 ? 2.731 -0.373 -4.714 1.00 95.31 71 SER A O 1
ATOM 558 N N . ASP A 1 72 ? 2.343 -1.649 -2.902 1.00 96.69 72 ASP A N 1
ATOM 559 C CA . ASP A 1 72 ? 2.998 -2.849 -3.411 1.00 96.69 72 ASP A CA 1
ATOM 560 C C . ASP A 1 72 ? 2.211 -3.433 -4.592 1.00 96.69 72 ASP A C 1
ATOM 562 O O . ASP A 1 72 ? 2.800 -3.697 -5.641 1.00 96.69 72 ASP A O 1
ATOM 566 N N . ASN A 1 73 ? 0.877 -3.515 -4.501 1.00 96.94 73 ASN A N 1
ATOM 567 C CA . ASN A 1 73 ? 0.035 -3.967 -5.614 1.00 96.94 73 ASN A CA 1
ATOM 568 C C . ASN A 1 73 ? 0.150 -3.036 -6.835 1.00 96.94 73 ASN A C 1
ATOM 570 O O . ASN A 1 73 ? 0.243 -3.503 -7.966 1.00 96.94 73 ASN A O 1
ATOM 574 N N . ARG A 1 74 ? 0.220 -1.713 -6.631 1.00 94.31 74 ARG A N 1
ATOM 575 C CA . ARG A 1 74 ? 0.410 -0.733 -7.716 1.00 94.31 74 ARG A CA 1
ATOM 576 C C . ARG A 1 74 ? 1.761 -0.891 -8.419 1.00 94.31 74 ARG A C 1
ATOM 578 O O . ARG A 1 74 ? 1.854 -0.642 -9.620 1.00 94.31 74 ARG A O 1
ATOM 585 N N . ARG A 1 75 ? 2.805 -1.285 -7.685 1.00 94.38 75 ARG A N 1
ATOM 586 C CA . ARG A 1 75 ? 4.169 -1.483 -8.207 1.00 94.38 75 ARG A CA 1
ATOM 587 C C . ARG A 1 75 ? 4.412 -2.891 -8.755 1.00 94.38 75 ARG A C 1
ATOM 589 O O . ARG A 1 75 ? 5.423 -3.101 -9.423 1.00 94.38 75 ARG A O 1
ATOM 596 N N . ALA A 1 76 ? 3.520 -3.839 -8.480 1.00 95.00 76 ALA A N 1
ATOM 597 C CA . ALA A 1 76 ? 3.662 -5.221 -8.909 1.00 95.00 76 ALA A CA 1
ATOM 598 C C . ALA A 1 76 ? 3.548 -5.373 -10.434 1.00 95.00 76 ALA A C 1
ATOM 600 O O . ALA A 1 76 ? 2.744 -4.713 -11.096 1.00 95.00 76 ALA A O 1
ATOM 601 N N . ARG A 1 77 ? 4.328 -6.315 -10.984 1.00 95.62 77 ARG A N 1
ATOM 602 C CA . ARG A 1 77 ? 4.211 -6.767 -12.381 1.00 95.62 77 ARG A CA 1
ATOM 603 C C . ARG A 1 77 ? 2.836 -7.381 -12.649 1.00 95.62 77 ARG A C 1
ATOM 605 O O . ARG A 1 77 ? 2.254 -7.116 -13.697 1.00 95.62 77 ARG A O 1
ATOM 612 N N . TYR A 1 78 ? 2.344 -8.168 -11.693 1.00 96.94 78 TYR A N 1
ATOM 613 C CA . TYR A 1 78 ? 1.037 -8.813 -11.715 1.00 96.94 78 TYR A CA 1
ATOM 614 C C . TYR A 1 78 ? 0.182 -8.241 -10.590 1.00 96.94 78 TYR A C 1
ATOM 616 O O . TYR A 1 78 ? 0.466 -8.464 -9.416 1.00 96.94 78 TYR A O 1
ATOM 624 N N . GLN A 1 79 ? -0.830 -7.466 -10.956 1.00 98.12 79 GLN A N 1
ATOM 625 C CA . GLN A 1 79 ? -1.680 -6.745 -10.020 1.00 98.12 79 GLN A CA 1
ATOM 626 C C . GLN A 1 79 ? -2.940 -7.551 -9.732 1.00 98.12 79 GLN A C 1
ATOM 628 O O . GLN A 1 79 ? -3.611 -8.010 -10.655 1.00 98.12 79 GLN A O 1
ATOM 633 N N . SER A 1 80 ? -3.291 -7.671 -8.461 1.00 98.06 80 SER A N 1
ATOM 634 C CA . SER A 1 80 ? -4.575 -8.224 -8.030 1.00 98.06 80 SER A CA 1
ATOM 635 C C . SER A 1 80 ? -5.662 -7.147 -8.002 1.00 98.06 80 SER A C 1
ATOM 637 O O . SER A 1 80 ? -5.379 -5.941 -7.989 1.00 98.06 80 SER A O 1
ATOM 639 N N . HIS A 1 81 ? -6.917 -7.582 -7.947 1.00 97.88 81 HIS A N 1
ATOM 640 C CA . HIS A 1 81 ? -8.019 -6.737 -7.505 1.00 97.88 81 HIS A CA 1
ATOM 641 C C . HIS A 1 81 ? -8.006 -6.684 -5.971 1.00 97.88 81 HIS A C 1
ATOM 643 O O . HIS A 1 81 ? -8.426 -7.636 -5.319 1.00 97.88 81 HIS A O 1
ATOM 649 N N . LEU A 1 82 ? -7.482 -5.601 -5.396 1.00 96.75 82 LEU A N 1
ATOM 650 C CA . LEU A 1 82 ? -7.391 -5.426 -3.945 1.00 96.75 82 LEU A CA 1
ATOM 651 C C . LEU A 1 82 ? -8.614 -4.664 -3.423 1.00 96.75 82 LEU A C 1
ATOM 653 O O . LEU A 1 82 ? -8.887 -3.555 -3.885 1.00 96.75 82 LEU A O 1
ATOM 657 N N . TYR A 1 83 ? -9.300 -5.239 -2.440 1.00 95.81 83 TYR A N 1
ATOM 658 C CA . TYR A 1 83 ? -10.439 -4.641 -1.751 1.00 95.81 83 TYR A CA 1
ATOM 659 C C . TYR A 1 83 ? -10.197 -4.616 -0.246 1.00 95.81 83 TYR A C 1
ATOM 661 O O . TYR A 1 83 ? -9.607 -5.540 0.310 1.00 95.81 83 TYR A O 1
ATOM 669 N N . ILE A 1 84 ? -10.698 -3.572 0.404 1.00 93.31 84 ILE A N 1
ATOM 670 C CA . ILE A 1 84 ? -10.764 -3.469 1.860 1.00 93.31 84 ILE A CA 1
ATOM 671 C C . ILE A 1 84 ? -12.244 -3.537 2.230 1.00 93.31 84 ILE A C 1
ATOM 673 O O . ILE A 1 84 ? -13.022 -2.705 1.755 1.00 93.31 84 ILE A O 1
ATOM 677 N N . SER A 1 85 ? -12.649 -4.535 3.015 1.00 93.69 85 SER A N 1
ATOM 678 C CA . SER A 1 85 ? -14.003 -4.585 3.574 1.00 93.69 85 SER A CA 1
ATOM 679 C C . SER A 1 85 ? -14.042 -3.911 4.938 1.00 93.69 85 SER A C 1
ATOM 681 O O . SER A 1 85 ? -13.023 -3.771 5.611 1.00 93.69 85 SER A O 1
ATOM 683 N N . SER A 1 86 ? -15.238 -3.471 5.332 1.00 90.88 86 SER A N 1
ATOM 684 C CA . SER A 1 86 ? -15.476 -2.876 6.651 1.00 90.88 86 SER A CA 1
ATOM 685 C C . SER A 1 86 ? -14.665 -1.594 6.893 1.00 90.88 86 SER A C 1
ATOM 687 O O . SER A 1 86 ? -14.102 -1.383 7.961 1.00 90.88 86 SER A O 1
ATOM 689 N N . TYR A 1 87 ? -14.627 -0.707 5.890 1.00 85.25 87 TYR A N 1
ATOM 690 C CA . TYR A 1 87 ? -13.995 0.613 5.984 1.00 85.25 87 TYR A CA 1
ATOM 691 C C . TYR A 1 87 ? -14.803 1.553 6.895 1.00 85.25 87 TYR A C 1
ATOM 693 O O . TYR A 1 87 ? -15.749 2.221 6.464 1.00 85.25 87 TYR A O 1
ATOM 701 N N . LYS A 1 88 ? -14.443 1.574 8.178 1.00 86.06 88 LYS A N 1
ATOM 702 C CA . LYS A 1 88 ? -15.085 2.363 9.237 1.00 86.06 88 LYS A CA 1
ATOM 703 C C . LYS A 1 88 ? -14.034 2.834 10.255 1.00 86.06 88 LYS A C 1
ATOM 705 O O . LYS A 1 88 ? -12.838 2.735 10.000 1.00 86.06 88 LYS A O 1
ATOM 710 N N . GLY A 1 89 ? -14.492 3.397 11.372 1.00 86.00 89 GLY A N 1
ATOM 711 C CA . GLY A 1 89 ? -13.652 3.631 12.549 1.00 86.00 89 GLY A CA 1
ATOM 712 C C . GLY A 1 89 ? -12.449 4.552 12.323 1.00 86.00 89 GLY A C 1
ATOM 713 O O . GLY A 1 89 ? -12.513 5.517 11.557 1.00 86.00 89 GLY A O 1
ATOM 714 N N . MET A 1 90 ? -11.354 4.237 13.018 1.00 82.81 90 MET A N 1
ATOM 715 C CA . MET A 1 90 ? -10.120 5.023 12.987 1.00 82.81 90 MET A CA 1
ATOM 716 C C . MET A 1 90 ? -9.437 4.893 11.629 1.00 82.81 90 MET A C 1
ATOM 718 O O . MET A 1 90 ? -8.854 5.865 11.157 1.00 82.81 90 MET A O 1
ATOM 722 N N . MET A 1 91 ? -9.529 3.736 10.965 1.00 83.19 91 MET A N 1
ATOM 723 C CA . MET A 1 91 ? -8.984 3.576 9.616 1.00 83.19 91 MET A CA 1
ATOM 724 C C . MET A 1 91 ? -9.556 4.623 8.659 1.00 83.19 91 MET A C 1
ATOM 726 O O . MET A 1 91 ? -8.796 5.294 7.958 1.00 83.19 91 MET A O 1
ATOM 730 N N . LYS A 1 92 ? -10.881 4.802 8.670 1.00 86.31 92 LYS A N 1
ATOM 731 C CA . LYS A 1 92 ? -11.546 5.809 7.844 1.00 86.31 92 LYS A CA 1
ATOM 732 C C . LYS A 1 92 ? -11.098 7.225 8.193 1.00 86.31 92 LYS A C 1
ATOM 734 O O . LYS A 1 92 ? -10.678 7.966 7.307 1.00 86.31 92 LYS A O 1
ATOM 739 N N . GLU A 1 93 ? -11.131 7.579 9.475 1.00 86.69 93 GLU A N 1
ATOM 740 C CA . GLU A 1 93 ? -10.716 8.905 9.943 1.00 86.69 93 GLU A CA 1
ATOM 741 C C . GLU A 1 93 ? -9.272 9.221 9.536 1.00 86.69 93 GLU A C 1
ATOM 743 O O . GLU A 1 93 ? -8.968 10.305 9.037 1.00 86.69 93 GLU A O 1
ATOM 748 N N . ARG A 1 94 ? -8.369 8.253 9.687 1.00 79.25 94 ARG A N 1
ATOM 749 C CA . ARG A 1 94 ? -6.948 8.416 9.384 1.00 79.25 94 ARG A CA 1
ATOM 750 C C . ARG A 1 94 ? -6.688 8.582 7.886 1.00 79.25 94 ARG A C 1
ATOM 752 O O . ARG A 1 94 ? -5.817 9.371 7.510 1.00 79.25 94 ARG A O 1
ATOM 759 N N . PHE A 1 95 ? -7.437 7.868 7.045 1.00 79.19 95 PHE A N 1
ATOM 760 C CA . PHE A 1 95 ? -7.388 8.025 5.590 1.00 79.19 95 PHE A CA 1
ATOM 761 C C . PHE A 1 95 ? -7.945 9.378 5.130 1.00 79.19 95 PHE A C 1
ATOM 763 O O . PHE A 1 95 ? -7.363 9.999 4.245 1.00 79.19 95 PHE A O 1
ATOM 770 N N . GLU A 1 96 ? -9.020 9.861 5.754 1.00 82.00 96 GLU A N 1
ATOM 771 C CA . GLU A 1 96 ? -9.674 11.129 5.400 1.00 82.00 96 GLU A CA 1
ATOM 772 C C . GLU A 1 96 ? -8.954 12.371 5.957 1.00 82.00 96 GLU A C 1
ATOM 774 O O . GLU A 1 96 ? -9.161 13.473 5.456 1.00 82.00 96 GLU A O 1
ATOM 779 N N . THR A 1 97 ? -8.080 12.210 6.955 1.00 81.25 97 THR A N 1
ATOM 780 C CA . THR A 1 97 ? -7.348 13.322 7.587 1.00 81.25 97 THR A CA 1
ATOM 781 C C . THR A 1 97 ? -5.848 13.272 7.296 1.00 81.25 97 THR A C 1
ATOM 783 O O . THR A 1 97 ? -5.309 14.075 6.537 1.00 81.25 97 THR A O 1
ATOM 786 N N . THR A 1 98 ? -5.151 12.319 7.911 1.00 70.38 98 THR A N 1
ATOM 787 C CA . THR A 1 98 ? -3.688 12.292 8.011 1.00 70.38 98 THR A CA 1
ATOM 788 C C . THR A 1 98 ? -3.043 11.840 6.706 1.00 70.38 98 THR A C 1
ATOM 790 O O . THR A 1 98 ? -1.991 12.350 6.329 1.00 70.38 98 THR A O 1
ATOM 793 N N . LEU A 1 99 ? -3.671 10.890 6.009 1.00 68.12 99 LEU A N 1
ATOM 794 C CA . LEU A 1 99 ? -3.178 10.371 4.730 1.00 68.12 99 LEU A CA 1
ATOM 795 C C . LEU A 1 99 ? -3.729 11.136 3.517 1.00 68.12 99 LEU A C 1
ATOM 797 O O . LEU A 1 99 ? -3.188 10.985 2.428 1.00 68.12 99 LEU A O 1
ATOM 801 N N . ALA A 1 100 ? -4.757 11.975 3.683 1.00 63.38 100 ALA A N 1
ATOM 802 C CA . ALA A 1 100 ? -5.362 12.736 2.584 1.00 63.38 100 ALA A CA 1
ATOM 803 C C . ALA A 1 100 ? -4.406 13.764 1.946 1.00 63.38 100 ALA A C 1
ATOM 805 O O . ALA A 1 100 ? -4.591 14.148 0.795 1.00 63.38 100 ALA A O 1
ATOM 806 N N . ASN A 1 101 ? -3.378 14.190 2.687 1.00 57.16 101 ASN A N 1
ATOM 807 C CA . ASN A 1 101 ? -2.395 15.188 2.257 1.00 57.16 101 ASN A CA 1
ATOM 808 C C . ASN A 1 101 ? -1.026 14.583 1.871 1.00 57.16 101 ASN A C 1
ATOM 810 O O . ASN A 1 101 ? -0.041 15.323 1.818 1.00 57.16 101 ASN A O 1
ATOM 814 N N . GLN A 1 102 ? -0.939 13.262 1.666 1.00 57.09 102 GLN A N 1
ATOM 815 C CA . GLN A 1 102 ? 0.294 12.564 1.262 1.00 57.09 102 GLN A CA 1
ATOM 816 C C . GLN A 1 102 ? 0.399 12.322 -0.245 1.00 57.09 102 GLN A C 1
ATOM 818 O O . GLN A 1 102 ? -0.641 12.092 -0.900 1.00 57.09 102 GLN A O 1
#

Sequence (102 aa):
DRAVRKREDKQALIAEAKAKGVDPSTLFQKPAKPEPAVRVPVALVVDCDFEEYMLESERISLSSQVTRCYSDNRRARYQSHLYISSYKGMMKERFETTLANQ

Foldseek 3Di:
DVVVVVVVVLVVVLVVCVVVVHDSCVVDDDPDDPDDAAEDAAEDEAEPQCVVVDDPVVNVVVLVVLVVLVVCLVVDSYHYRYYYPPCDDPSVVCCVPVVVVD

pLDDT: mean 87.57, std 8.51, range [57.09, 98.12]

InterPro domains:
  IPR007356 tRNA (guanine(9)-N1)-methyltransferase, eukaryotic [PF27710] (5-99)
  IPR007356 tRNA (guanine(9)-N1)-methyltransferase, eukaryotic [PTHR13563] (29-98)
  IPR028564 tRNA methyltransferase TRM10-type domain [PS51675] (30-102)
  IPR038459 tRNA methyltransferase TRM10-type domain superfamily [G3DSA:3.40.1280.30] (26-102)

Organism: Verticillium longisporum (NCBI:txid100787)